Protein AF-A0A2V5NJ86-F1 (afdb_monomer)

Solvent-accessible surface area (backbone atoms only — not comparable to full-atom values): 4388 Å² total; per-residue (Å²): 105,88,47,86,80,82,78,53,73,70,56,50,52,57,45,69,71,42,58,69,73,56,37,51,53,50,52,52,51,52,58,51,33,22,60,42,80,75,52,93,69,56,42,76,50,91,91,50,92,38,34,35,34,71,56,88,96,46,72,52,75,48,72,83,84,77,83,77,127

Radius of gyration: 12.24 Å; Cα contacts (8 Å, |Δi|>4): 66; chains: 1; bounding box: 31×27×24 Å

Sequence (69 aa):
MSWTVEVQRPAEKELAALPLQARERVASALRAMEDDPFPHGVKKLKARDGYRVRVGDYRILFTVNRAAR

Foldseek 3Di:
DFDDQDADPVRVVVLVPDDPVQNVQVVVVSVVCRVPVDPPQWDADDPDGWIWHDRPPDIDTDHDDPPPD

Structure (mmCIF, N/CA/C/O backbone):
data_AF-A0A2V5NJ86-F1
#
_entry.id   AF-A0A2V5NJ86-F1
#
loop_
_atom_site.group_PDB
_atom_site.id
_atom_site.type_symbol
_atom_site.label_atom_id
_atom_site.label_alt_id
_atom_site.label_comp_id
_atom_site.label_asym_id
_atom_site.label_entity_id
_atom_site.label_seq_id
_atom_site.pdbx_PDB_ins_code
_atom_site.Cartn_x
_atom_site.Cartn_y
_atom_site.Cartn_z
_atom_site.occupancy
_atom_site.B_iso_or_equiv
_atom_site.auth_seq_id
_atom_site.auth_comp_id
_atom_site.auth_asym_id
_atom_site.auth_atom_id
_atom_site.pdbx_PDB_model_num
ATOM 1 N N . MET A 1 1 ? -1.759 -17.581 -10.172 1.00 62.25 1 MET A N 1
ATOM 2 C CA . MET A 1 1 ? -0.341 -17.466 -9.761 1.00 62.25 1 MET A CA 1
ATOM 3 C C . MET A 1 1 ? -0.383 -16.875 -8.372 1.00 62.25 1 MET A C 1
ATOM 5 O O . MET A 1 1 ? -1.078 -15.887 -8.229 1.00 62.25 1 MET A O 1
ATOM 9 N N . SER A 1 2 ? 0.255 -17.474 -7.371 1.00 78.44 2 SER A N 1
ATOM 10 C CA . SER A 1 2 ? 0.194 -16.947 -6.003 1.00 78.44 2 SER A CA 1
ATOM 11 C C . SER A 1 2 ? 1.299 -15.917 -5.788 1.00 78.44 2 SER A C 1
ATOM 13 O O . SER A 1 2 ? 2.482 -16.251 -5.885 1.00 78.44 2 SER A O 1
ATOM 15 N N . TRP A 1 3 ? 0.918 -14.680 -5.508 1.00 90.44 3 TRP A N 1
ATOM 16 C CA . TRP A 1 3 ? 1.804 -13.614 -5.063 1.00 90.44 3 TRP A CA 1
ATOM 17 C C . TRP A 1 3 ? 1.742 -13.506 -3.547 1.00 90.44 3 TRP A C 1
ATOM 19 O O . TRP A 1 3 ? 0.680 -13.655 -2.949 1.00 90.44 3 TRP A O 1
ATOM 29 N N . THR A 1 4 ? 2.877 -13.208 -2.925 1.00 91.56 4 THR A N 1
ATOM 30 C CA . THR A 1 4 ? 2.919 -12.895 -1.496 1.00 91.56 4 THR A CA 1
ATOM 31 C C . THR A 1 4 ? 2.799 -11.390 -1.319 1.00 91.56 4 THR A C 1
ATOM 33 O O . THR A 1 4 ? 3.586 -10.630 -1.887 1.00 91.56 4 THR A O 1
ATOM 36 N N . VAL A 1 5 ? 1.825 -10.958 -0.523 1.00 93.19 5 VAL A N 1
ATOM 37 C CA . VAL A 1 5 ? 1.659 -9.552 -0.158 1.00 93.19 5 VAL A CA 1
ATOM 38 C C . VAL A 1 5 ? 2.379 -9.288 1.158 1.00 93.19 5 VAL A C 1
ATOM 40 O O . VAL A 1 5 ? 2.008 -9.808 2.206 1.00 93.19 5 VAL A O 1
ATOM 43 N N . GLU A 1 6 ? 3.406 -8.444 1.105 1.00 93.94 6 GLU A N 1
ATOM 44 C CA . GLU A 1 6 ? 4.134 -7.981 2.285 1.00 93.94 6 GLU A CA 1
ATOM 45 C C . GLU A 1 6 ? 3.739 -6.540 2.609 1.00 93.94 6 GLU A C 1
ATOM 47 O O . GLU A 1 6 ? 3.903 -5.629 1.792 1.00 93.94 6 GLU A O 1
ATOM 52 N N . VAL A 1 7 ? 3.223 -6.316 3.818 1.00 94.00 7 VAL A N 1
ATOM 53 C CA . VAL A 1 7 ? 2.860 -4.978 4.294 1.00 94.00 7 VAL A CA 1
ATOM 54 C C . VAL A 1 7 ? 3.993 -4.439 5.159 1.00 94.00 7 VAL A C 1
ATOM 56 O O . VAL A 1 7 ? 4.420 -5.060 6.126 1.00 94.00 7 VAL A O 1
ATOM 59 N N . GLN A 1 8 ? 4.508 -3.261 4.814 1.00 94.25 8 GLN A N 1
ATOM 60 C CA . GLN A 1 8 ? 5.553 -2.630 5.615 1.00 94.25 8 GLN A CA 1
ATOM 61 C C . GLN A 1 8 ? 4.983 -2.120 6.945 1.00 94.25 8 GLN A C 1
ATOM 63 O O . GLN A 1 8 ? 3.883 -1.570 6.979 1.00 94.25 8 GLN A O 1
ATOM 68 N N . ARG A 1 9 ? 5.774 -2.173 8.023 1.00 94.81 9 ARG A N 1
ATOM 69 C CA . ARG A 1 9 ? 5.366 -1.680 9.356 1.00 94.81 9 ARG A CA 1
ATOM 70 C C . ARG A 1 9 ? 4.757 -0.264 9.367 1.00 94.81 9 ARG A C 1
ATOM 72 O O . ARG A 1 9 ? 3.795 -0.052 10.103 1.00 94.81 9 ARG A O 1
ATOM 79 N N . PRO A 1 10 ? 5.266 0.732 8.607 1.00 95.31 10 PRO A N 1
ATOM 80 C CA . PRO A 1 10 ? 4.614 2.041 8.526 1.00 95.31 10 PRO A CA 1
ATOM 81 C C . PRO A 1 10 ? 3.206 1.956 7.924 1.00 95.31 10 PRO A C 1
ATOM 83 O O . PRO A 1 10 ? 2.276 2.545 8.467 1.00 95.31 10 PRO A O 1
ATOM 86 N N . ALA A 1 11 ? 3.030 1.154 6.872 1.00 94.44 11 ALA A N 1
ATOM 87 C CA . ALA A 1 11 ? 1.741 0.951 6.221 1.00 94.44 11 ALA A CA 1
ATOM 88 C C . ALA A 1 11 ? 0.747 0.197 7.121 1.00 94.44 11 ALA A C 1
ATOM 90 O O . ALA A 1 11 ? -0.438 0.514 7.108 1.00 94.44 11 ALA A O 1
ATOM 91 N N . GLU A 1 12 ? 1.208 -0.742 7.952 1.00 94.44 12 GLU A N 1
ATOM 92 C CA . GLU A 1 12 ? 0.362 -1.396 8.963 1.00 94.44 12 GLU A CA 1
ATOM 93 C C . GLU A 1 12 ? -0.188 -0.391 9.983 1.00 94.44 12 GLU A C 1
ATOM 95 O O . GLU A 1 12 ? -1.372 -0.431 10.318 1.00 94.44 12 GLU A O 1
ATOM 100 N N . LYS A 1 13 ? 0.652 0.542 10.454 1.00 95.50 13 LYS A N 1
ATOM 101 C CA . LYS A 1 13 ? 0.227 1.607 11.377 1.00 95.50 13 LYS A CA 1
ATOM 102 C C . LYS A 1 13 ? -0.783 2.545 10.726 1.00 95.50 13 LYS A C 1
ATOM 104 O O . LYS A 1 13 ? -1.791 2.875 11.346 1.00 95.50 13 LYS A O 1
ATOM 109 N N . GLU A 1 14 ? -0.525 2.955 9.486 1.00 94.94 14 GLU A N 1
ATOM 110 C CA . GLU A 1 1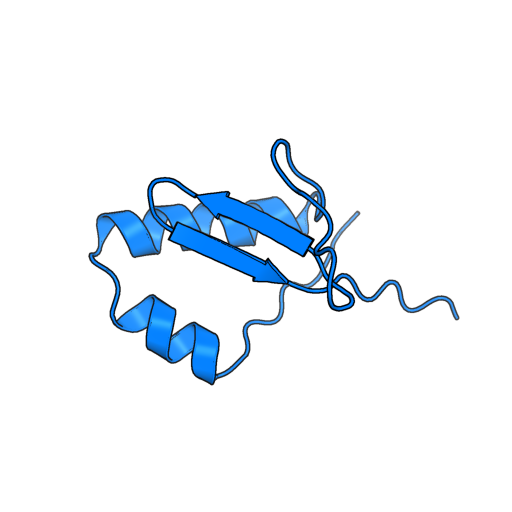4 ? -1.455 3.783 8.715 1.00 94.94 14 GLU A CA 1
ATOM 111 C C . GLU A 1 14 ? -2.790 3.066 8.506 1.00 94.94 14 GLU A C 1
ATOM 113 O O . GLU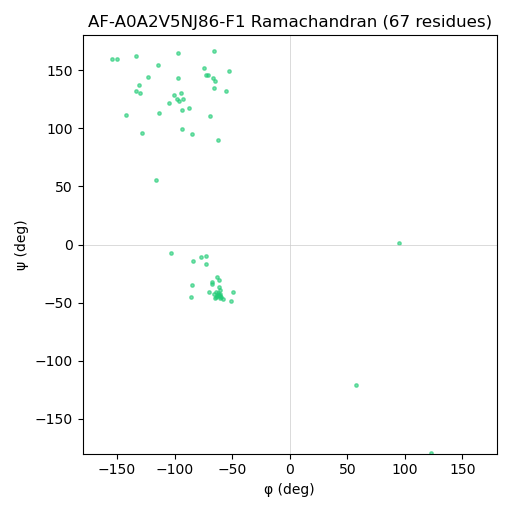 A 1 14 ? -3.841 3.657 8.738 1.00 94.94 14 GLU A O 1
ATOM 118 N N . LEU A 1 15 ? -2.755 1.777 8.152 1.00 93.69 15 LEU A N 1
ATOM 119 C CA . LEU A 1 15 ? -3.943 0.946 8.000 1.00 93.69 15 LEU A CA 1
ATOM 120 C C . LEU A 1 15 ? -4.721 0.850 9.314 1.00 93.69 15 LEU A C 1
ATOM 122 O O . LEU A 1 15 ? -5.932 1.045 9.315 1.00 93.69 15 LEU A O 1
ATOM 126 N N . ALA A 1 16 ? -4.050 0.600 10.439 1.00 93.56 16 ALA A N 1
ATOM 127 C CA . ALA A 1 16 ? -4.688 0.502 11.749 1.00 93.56 16 ALA A CA 1
ATOM 128 C C . ALA A 1 16 ? -5.396 1.802 12.176 1.00 93.56 16 ALA A C 1
ATOM 130 O O . ALA A 1 16 ? -6.411 1.734 12.869 1.00 93.56 16 ALA A O 1
ATOM 131 N N . ALA A 1 17 ? -4.902 2.962 11.733 1.00 95.50 17 ALA A N 1
ATOM 132 C CA . ALA A 1 17 ? -5.500 4.268 12.005 1.00 95.50 17 ALA A CA 1
ATOM 133 C C . ALA A 1 17 ? -6.741 4.579 11.144 1.00 95.50 17 ALA A C 1
ATOM 135 O O . ALA A 1 17 ? -7.449 5.551 11.414 1.00 95.50 17 ALA A O 1
ATOM 136 N N . LEU A 1 18 ? -7.026 3.783 10.106 1.00 94.62 18 LEU A N 1
ATOM 137 C CA . LEU A 1 18 ? -8.177 4.018 9.238 1.00 94.62 18 LEU A CA 1
ATOM 138 C C . LEU A 1 18 ? -9.510 3.634 9.916 1.00 94.62 18 LEU A C 1
ATOM 140 O O . LEU A 1 18 ? -9.572 2.686 10.710 1.00 94.62 18 LEU A O 1
ATOM 144 N N . PRO A 1 19 ? -10.628 4.288 9.540 1.00 96.50 19 PRO A N 1
ATOM 145 C CA . PRO A 1 19 ? -11.967 3.842 9.918 1.00 96.50 19 PRO A CA 1
ATOM 146 C C . PRO A 1 19 ? -12.202 2.371 9.550 1.00 96.50 19 PRO A C 1
ATOM 148 O O . PRO A 1 19 ? -11.670 1.885 8.552 1.00 96.50 19 PRO A O 1
ATOM 151 N N . LEU A 1 20 ? -13.030 1.658 10.323 1.00 95.44 20 LEU A N 1
ATOM 152 C CA . LEU A 1 20 ? -13.254 0.212 10.148 1.00 95.44 20 LEU A CA 1
ATOM 153 C C . LEU A 1 20 ? -13.607 -0.173 8.700 1.00 95.44 20 LEU A C 1
ATOM 155 O O . LEU A 1 20 ? -12.949 -1.031 8.122 1.00 95.44 20 LEU A O 1
ATOM 159 N N . GLN A 1 21 ? -14.552 0.536 8.076 1.00 95.25 21 GLN A N 1
ATOM 160 C CA . GLN A 1 21 ? -14.948 0.268 6.687 1.00 95.25 21 GLN A CA 1
ATOM 161 C C . GLN A 1 21 ? -13.794 0.446 5.689 1.00 95.25 21 GLN A C 1
ATOM 163 O O . GLN A 1 21 ? -13.687 -0.283 4.705 1.00 95.25 21 GLN A O 1
ATOM 168 N N . ALA A 1 22 ? -12.920 1.428 5.917 1.00 95.06 22 ALA A N 1
ATOM 169 C CA . ALA A 1 22 ? -11.756 1.647 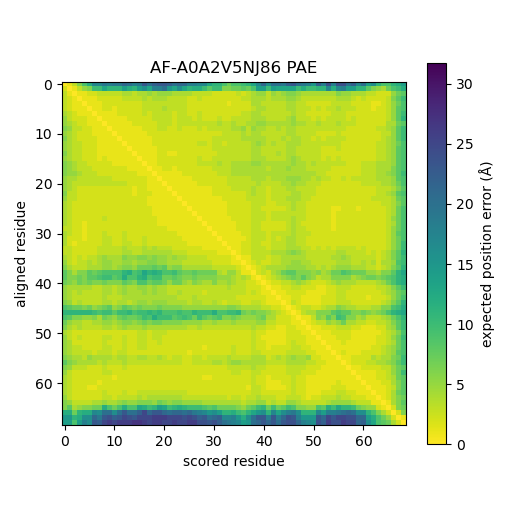5.068 1.00 95.06 22 ALA A CA 1
ATOM 170 C C . ALA A 1 22 ? -10.723 0.527 5.244 1.00 95.06 22 ALA A C 1
ATOM 172 O O . ALA A 1 22 ? -10.194 0.034 4.248 1.00 95.06 22 ALA A O 1
ATOM 173 N N . ARG A 1 23 ? -10.497 0.072 6.486 1.00 95.38 23 ARG A N 1
ATOM 174 C CA . ARG A 1 23 ? -9.628 -1.078 6.784 1.00 95.38 23 ARG A CA 1
ATOM 175 C C . ARG A 1 23 ? -10.086 -2.339 6.070 1.00 95.38 23 ARG A C 1
ATOM 177 O O . ARG A 1 23 ? -9.273 -2.998 5.433 1.00 95.38 23 ARG A O 1
ATOM 184 N N . GLU A 1 24 ? -11.379 -2.639 6.118 1.00 95.56 24 GLU A N 1
ATOM 185 C CA . GLU A 1 24 ? -11.955 -3.811 5.452 1.00 95.56 24 GLU A CA 1
ATOM 186 C C . GLU A 1 24 ? -11.789 -3.748 3.931 1.00 95.56 24 GLU A C 1
ATOM 188 O O . GLU A 1 24 ? -11.376 -4.730 3.311 1.00 95.56 24 GLU A O 1
ATOM 193 N N . ARG A 1 25 ? -12.033 -2.578 3.326 1.00 95.06 25 ARG A N 1
ATOM 194 C CA . ARG A 1 25 ? -11.833 -2.376 1.883 1.00 95.06 25 ARG A CA 1
ATOM 195 C C . ARG A 1 25 ? -10.372 -2.552 1.480 1.00 9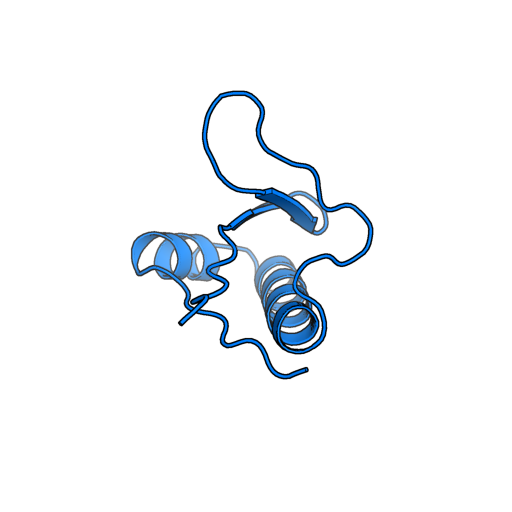5.06 25 ARG A C 1
ATOM 197 O O . ARG A 1 25 ? -10.101 -3.214 0.481 1.00 95.06 25 ARG A O 1
ATOM 204 N N . VAL A 1 26 ? -9.435 -1.990 2.246 1.00 94.44 26 VAL A N 1
ATOM 205 C CA . VAL A 1 26 ? -7.999 -2.159 1.981 1.00 94.44 26 VAL A CA 1
ATOM 206 C C . VAL A 1 26 ? -7.590 -3.621 2.152 1.00 94.44 26 VAL A C 1
ATOM 208 O O . VAL A 1 26 ? -6.947 -4.161 1.261 1.00 94.44 26 VAL A O 1
ATOM 211 N N . ALA A 1 27 ? -8.018 -4.297 3.220 1.00 93.56 27 ALA A N 1
ATOM 212 C CA . ALA A 1 27 ? -7.723 -5.714 3.435 1.00 93.56 27 ALA A CA 1
ATOM 213 C C . ALA A 1 27 ? -8.278 -6.606 2.312 1.00 93.56 27 ALA A C 1
ATOM 215 O O . ALA A 1 27 ? -7.612 -7.541 1.873 1.00 93.56 27 ALA A O 1
ATOM 216 N N . SER A 1 28 ? -9.479 -6.307 1.807 1.00 93.81 28 SER A N 1
ATOM 217 C CA . SER A 1 28 ? -10.039 -7.002 0.644 1.00 93.81 28 SER A CA 1
ATOM 218 C C . SER A 1 28 ? -9.209 -6.777 -0.618 1.00 93.81 28 SER A C 1
ATOM 220 O O . SER A 1 28 ? -9.006 -7.718 -1.379 1.00 93.81 28 SER A O 1
ATOM 222 N N . ALA A 1 29 ? -8.728 -5.551 -0.842 1.00 93.25 29 ALA A N 1
ATOM 223 C CA . ALA A 1 29 ? -7.873 -5.246 -1.983 1.00 93.25 29 ALA A CA 1
ATOM 224 C C . ALA A 1 29 ? -6.522 -5.967 -1.884 1.00 93.25 29 ALA A C 1
ATOM 226 O O . ALA A 1 29 ? -6.085 -6.543 -2.870 1.00 93.25 29 ALA A O 1
ATOM 227 N N . LEU A 1 30 ? -5.900 -5.995 -0.699 1.00 92.69 30 LEU A N 1
ATOM 228 C CA . LEU A 1 30 ? -4.644 -6.715 -0.472 1.00 92.69 30 LEU A CA 1
ATOM 229 C C . LEU A 1 30 ? -4.793 -8.215 -0.757 1.00 92.69 30 LEU A C 1
ATOM 231 O O . LEU A 1 30 ? -3.975 -8.761 -1.482 1.00 92.69 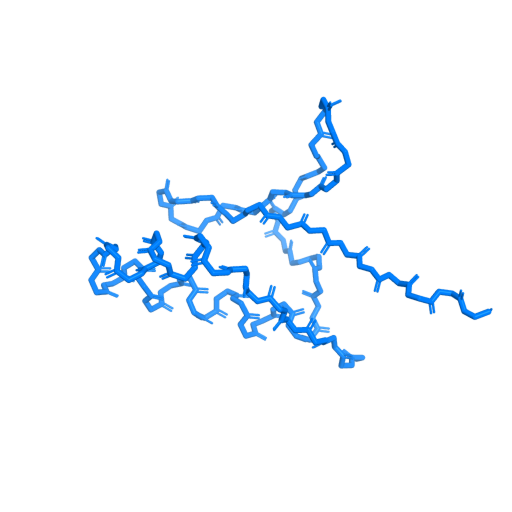30 LEU A O 1
ATOM 235 N N . ARG A 1 31 ? -5.872 -8.855 -0.285 1.00 92.12 31 ARG A N 1
ATOM 236 C CA . ARG A 1 31 ? -6.147 -10.270 -0.595 1.00 92.12 31 ARG A CA 1
ATOM 237 C C . ARG A 1 31 ? -6.307 -10.525 -2.093 1.00 92.12 31 ARG A C 1
ATOM 239 O O . ARG A 1 31 ? -5.736 -11.470 -2.610 1.00 92.12 31 ARG A O 1
ATOM 246 N N . ALA A 1 32 ? -7.018 -9.657 -2.812 1.00 91.12 32 ALA A N 1
ATOM 247 C CA . ALA A 1 32 ? -7.147 -9.790 -4.266 1.00 91.12 32 ALA A CA 1
ATOM 248 C C . ALA A 1 32 ? -5.797 -9.655 -5.001 1.00 91.12 32 ALA A C 1
ATOM 250 O O . ALA A 1 32 ? -5.609 -10.240 -6.065 1.00 91.12 32 ALA A O 1
ATOM 251 N N . MET A 1 33 ? -4.847 -8.905 -4.430 1.00 91.25 33 MET A N 1
ATOM 252 C CA . MET A 1 33 ? -3.507 -8.738 -4.999 1.00 91.25 33 MET A CA 1
ATOM 253 C C . MET A 1 33 ? -2.627 -9.989 -4.867 1.00 91.25 33 MET A C 1
ATOM 255 O O . MET A 1 33 ? -1.632 -10.088 -5.585 1.00 91.25 33 MET A O 1
ATOM 259 N N . GLU A 1 34 ? -2.988 -10.939 -3.997 1.00 90.94 34 GLU A N 1
ATOM 260 C CA . GLU A 1 34 ? -2.335 -12.254 -3.913 1.00 90.94 34 GLU A CA 1
ATOM 261 C C . GLU A 1 34 ? -2.608 -13.095 -5.172 1.00 90.94 34 GLU A C 1
ATOM 263 O O . GLU A 1 34 ? -1.737 -13.842 -5.618 1.00 90.94 34 GLU A O 1
ATOM 268 N N . ASP A 1 35 ? -3.780 -12.933 -5.791 1.00 90.81 35 ASP A N 1
ATOM 269 C CA . ASP A 1 35 ? -4.152 -13.639 -7.022 1.00 90.81 35 ASP A CA 1
ATOM 270 C C . ASP A 1 35 ? -3.658 -12.910 -8.281 1.00 90.81 35 ASP A C 1
ATOM 272 O O . ASP A 1 35 ? -3.098 -13.524 -9.198 1.00 90.81 35 ASP A O 1
ATOM 276 N N . ASP A 1 36 ? -3.851 -11.588 -8.319 1.00 89.44 36 ASP A N 1
ATOM 277 C CA . ASP A 1 36 ? -3.394 -10.711 -9.395 1.00 89.44 36 ASP A CA 1
ATOM 278 C C . ASP A 1 36 ? -2.901 -9.370 -8.825 1.00 89.44 36 ASP A C 1
ATOM 280 O O . ASP A 1 36 ? -3.712 -8.565 -8.369 1.00 89.44 36 ASP A O 1
ATOM 284 N N . PRO A 1 37 ? -1.592 -9.064 -8.884 1.00 86.25 37 PRO A N 1
ATOM 285 C CA . PRO A 1 37 ? -1.029 -7.838 -8.332 1.00 86.25 37 PRO A CA 1
ATOM 286 C C . PRO A 1 37 ? -1.375 -6.601 -9.171 1.00 86.25 37 PRO A C 1
ATOM 288 O O . PRO A 1 37 ? -1.112 -5.476 -8.738 1.00 86.25 37 PRO A O 1
ATOM 291 N N . PHE A 1 38 ? -1.944 -6.776 -10.370 1.00 86.75 38 PHE A N 1
ATOM 292 C CA . PHE A 1 38 ? -2.335 -5.692 -11.265 1.00 86.75 38 PHE A CA 1
ATOM 293 C C . PHE A 1 38 ? -3.852 -5.639 -11.505 1.00 86.75 38 PHE A C 1
ATOM 295 O O . PHE A 1 38 ? -4.277 -5.597 -12.663 1.00 86.75 38 PHE A O 1
ATOM 302 N N . PRO A 1 39 ? -4.686 -5.544 -10.447 1.00 80.50 39 PRO A N 1
ATOM 303 C CA . PRO A 1 39 ? -6.124 -5.447 -10.632 1.00 80.50 39 PRO A CA 1
ATOM 304 C C . PRO A 1 39 ? -6.498 -4.133 -11.331 1.00 80.50 39 PRO A C 1
ATOM 306 O O . PRO A 1 39 ? -5.717 -3.174 -11.427 1.00 80.50 39 PRO A O 1
ATOM 309 N N . HIS A 1 40 ? -7.740 -4.055 -11.807 1.00 81.00 40 HIS A N 1
ATOM 310 C CA . HIS A 1 40 ? -8.214 -2.884 -12.536 1.00 81.00 40 HIS A CA 1
ATOM 311 C C . HIS A 1 40 ? -8.030 -1.592 -11.717 1.00 81.00 40 HIS A C 1
ATOM 313 O O . HIS A 1 40 ? -8.395 -1.502 -10.547 1.00 81.00 40 HIS A O 1
ATOM 319 N N . GLY A 1 41 ? -7.476 -0.553 -12.350 1.00 85.81 41 GLY A N 1
ATOM 320 C CA . GLY A 1 41 ? -7.248 0.744 -11.702 1.00 85.81 41 GLY A CA 1
ATOM 321 C C . GLY A 1 41 ? -5.850 0.934 -11.107 1.00 85.81 41 GLY A C 1
ATOM 322 O O . GLY A 1 41 ? -5.566 2.019 -10.587 1.00 85.81 41 GLY A O 1
ATOM 323 N N . VAL A 1 42 ? -4.958 -0.053 -11.242 1.00 93.94 42 VAL A N 1
ATOM 324 C CA . VAL A 1 42 ? -3.529 0.141 -10.984 1.00 93.94 42 VAL A CA 1
ATOM 325 C C . VAL A 1 42 ? -2.920 1.109 -12.003 1.00 93.94 42 VAL A C 1
ATOM 327 O O . VAL A 1 42 ? -3.149 1.022 -13.208 1.00 93.94 42 VAL A O 1
ATOM 330 N N . LYS A 1 43 ? -2.112 2.053 -11.517 1.00 94.31 43 LYS A N 1
ATOM 331 C CA . LYS A 1 43 ? -1.323 2.982 -12.333 1.00 94.31 43 LYS A CA 1
ATOM 332 C C . LYS A 1 43 ? 0.121 3.002 -11.854 1.00 94.31 43 LYS A C 1
ATOM 334 O O . LYS A 1 43 ? 0.363 3.099 -10.652 1.00 94.31 43 LYS A O 1
ATOM 339 N N . LYS A 1 44 ? 1.075 2.990 -12.787 1.00 94.31 44 LYS A N 1
ATOM 340 C CA . LYS A 1 44 ? 2.499 3.182 -12.478 1.00 94.31 44 LYS A CA 1
ATOM 341 C C . LYS A 1 44 ? 2.741 4.597 -11.935 1.00 94.31 44 LYS A C 1
ATOM 343 O O . LYS A 1 44 ? 2.112 5.563 -12.383 1.00 94.31 44 LYS A O 1
ATOM 348 N N . LEU A 1 45 ? 3.618 4.720 -10.944 1.00 94.88 45 LEU A N 1
ATOM 349 C CA . LEU A 1 45 ? 4.067 6.014 -10.435 1.00 94.88 45 LEU A CA 1
ATOM 350 C C . LEU A 1 45 ? 5.017 6.674 -11.447 1.00 94.88 45 LEU A C 1
ATOM 352 O O . LEU A 1 45 ? 5.754 5.996 -12.153 1.00 94.88 45 LEU A O 1
ATOM 356 N N . LYS A 1 46 ? 4.977 8.010 -11.548 1.00 91.38 46 LYS A N 1
ATOM 357 C CA . LYS A 1 46 ? 5.808 8.757 -12.513 1.00 91.38 46 LYS A CA 1
ATOM 358 C C . LYS A 1 46 ? 7.217 9.068 -11.998 1.00 91.38 46 LYS A C 1
ATOM 360 O O . LYS A 1 46 ? 8.142 9.118 -12.790 1.00 91.38 46 LYS A O 1
ATOM 365 N N . ALA A 1 47 ? 7.359 9.321 -10.696 1.00 88.12 47 ALA A N 1
ATOM 366 C CA . ALA A 1 47 ? 8.588 9.863 -10.100 1.00 88.12 47 ALA A CA 1
ATOM 367 C C . ALA A 1 47 ? 9.450 8.820 -9.367 1.00 88.12 47 ALA A C 1
ATOM 369 O O . ALA A 1 47 ? 10.527 9.145 -8.886 1.00 88.12 47 ALA A O 1
ATOM 370 N N . ARG A 1 48 ? 8.949 7.593 -9.213 1.00 90.25 48 ARG A N 1
ATOM 371 C CA . ARG A 1 48 ? 9.637 6.491 -8.538 1.00 90.25 48 ARG A CA 1
ATOM 372 C C . ARG A 1 48 ? 9.112 5.168 -9.065 1.00 90.25 48 ARG A C 1
ATOM 374 O O . ARG A 1 48 ? 7.988 5.125 -9.573 1.00 90.25 48 ARG A O 1
ATOM 381 N N . ASP A 1 49 ? 9.883 4.109 -8.876 1.00 90.19 49 ASP A N 1
ATOM 382 C CA . ASP A 1 49 ? 9.401 2.765 -9.153 1.00 90.19 49 ASP A CA 1
ATOM 383 C C . ASP A 1 49 ? 8.281 2.368 -8.194 1.00 90.19 49 ASP A C 1
ATOM 385 O O . ASP A 1 49 ? 8.252 2.741 -7.019 1.00 90.19 49 ASP A O 1
ATOM 389 N N . GLY A 1 50 ? 7.322 1.632 -8.744 1.00 93.44 50 GLY A N 1
ATOM 390 C CA . GLY A 1 50 ? 6.129 1.198 -8.042 1.00 93.44 50 GLY A CA 1
ATOM 391 C C . GLY A 1 50 ? 4.836 1.649 -8.704 1.00 93.44 50 GLY A C 1
ATOM 392 O O . GLY A 1 50 ? 4.786 2.298 -9.755 1.00 93.44 50 GLY A O 1
ATOM 393 N N . TYR A 1 51 ? 3.761 1.254 -8.051 1.00 95.38 51 TYR A N 1
ATOM 394 C CA . TYR A 1 51 ? 2.406 1.299 -8.545 1.00 95.38 51 TYR A CA 1
ATOM 395 C C . TYR A 1 51 ? 1.483 1.881 -7.482 1.00 95.38 51 TYR A C 1
ATOM 397 O O . TYR A 1 51 ? 1.806 1.975 -6.298 1.00 95.38 51 TYR A O 1
ATOM 405 N N . ARG A 1 52 ? 0.317 2.311 -7.946 1.00 94.50 52 ARG A N 1
ATOM 406 C CA . ARG A 1 52 ? -0.750 2.905 -7.154 1.00 94.50 52 ARG A CA 1
ATOM 407 C C . ARG A 1 52 ? -2.063 2.257 -7.545 1.00 94.50 52 ARG A C 1
ATOM 409 O O . ARG A 1 52 ? -2.391 2.280 -8.727 1.00 94.50 52 ARG A O 1
ATOM 416 N N . VAL A 1 53 ? -2.862 1.845 -6.570 1.00 94.75 53 VAL A N 1
ATOM 417 C CA . VAL A 1 53 ? -4.279 1.500 -6.769 1.00 94.75 53 VAL A CA 1
ATOM 418 C C . VAL A 1 53 ? -5.159 2.345 -5.850 1.00 94.75 53 VAL A C 1
ATOM 420 O O . VAL A 1 53 ? -4.748 2.716 -4.749 1.00 94.75 53 VAL A O 1
ATOM 423 N N . ARG A 1 54 ? -6.345 2.731 -6.330 1.00 94.12 54 ARG A N 1
ATOM 424 C CA . ARG A 1 54 ? -7.330 3.494 -5.549 1.00 94.12 54 ARG A CA 1
ATOM 425 C C . ARG A 1 54 ? -8.327 2.526 -4.919 1.00 94.12 54 ARG A C 1
ATOM 427 O O . ARG A 1 54 ? -8.905 1.715 -5.629 1.00 94.12 54 ARG A O 1
ATOM 434 N N . VAL A 1 55 ? -8.555 2.668 -3.616 1.00 93.25 55 VAL A N 1
ATOM 435 C CA . VAL A 1 55 ? -9.523 1.874 -2.848 1.00 93.25 55 VAL A CA 1
ATOM 436 C C . VAL A 1 55 ? -10.419 2.843 -2.083 1.00 93.25 55 VAL A C 1
ATOM 438 O O . VAL A 1 55 ? -10.046 3.361 -1.030 1.00 93.25 55 VAL A O 1
ATOM 441 N N . GLY A 1 56 ? -11.582 3.157 -2.661 1.00 91.38 56 GLY A N 1
ATOM 442 C CA . GLY A 1 56 ? -12.430 4.249 -2.177 1.00 91.38 56 GLY A CA 1
ATOM 443 C C . GLY A 1 56 ? -11.666 5.576 -2.169 1.00 91.38 56 GLY A C 1
ATOM 444 O O . GLY A 1 56 ? -11.143 6.004 -3.202 1.00 91.38 56 GLY A O 1
ATOM 445 N N . ASP A 1 57 ? -11.560 6.201 -0.999 1.00 93.44 57 ASP A N 1
ATOM 446 C CA . ASP A 1 5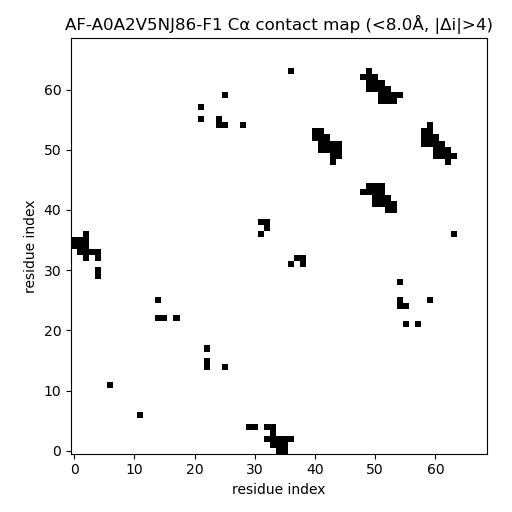7 ? -10.857 7.477 -0.819 1.00 93.44 57 ASP A CA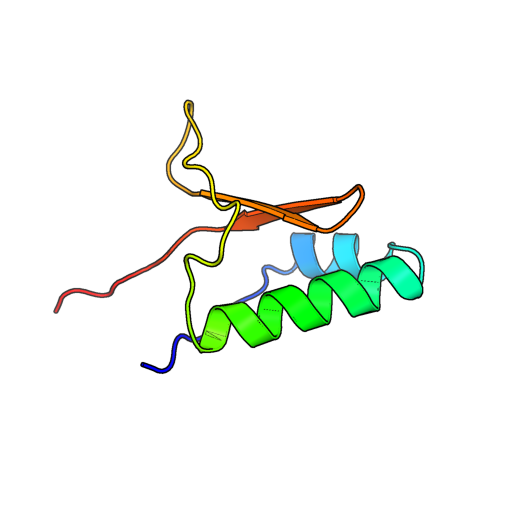 1
ATOM 447 C C . ASP A 1 57 ? -9.343 7.330 -0.625 1.00 93.44 57 ASP A C 1
ATOM 449 O O . ASP A 1 57 ? -8.591 8.291 -0.818 1.00 93.44 57 ASP A O 1
ATOM 453 N N . TYR A 1 58 ? -8.879 6.112 -0.349 1.00 94.19 58 TYR A N 1
ATOM 454 C CA . TYR A 1 58 ? -7.489 5.806 -0.032 1.00 94.19 58 TYR A CA 1
ATOM 455 C C . TYR A 1 58 ? -6.714 5.311 -1.257 1.00 94.19 58 TYR A C 1
ATOM 457 O O . TYR A 1 58 ? -7.273 4.970 -2.309 1.00 94.19 58 TYR A O 1
ATOM 465 N N . ARG A 1 59 ? -5.384 5.312 -1.144 1.00 93.94 59 ARG A N 1
ATOM 466 C CA . ARG A 1 59 ? -4.471 4.819 -2.179 1.00 93.94 59 ARG A CA 1
ATOM 467 C C . ARG A 1 59 ? -3.481 3.858 -1.553 1.00 93.94 59 ARG A C 1
ATOM 469 O O . ARG A 1 59 ? -2.838 4.212 -0.574 1.00 93.94 59 ARG A O 1
ATOM 476 N N . ILE A 1 60 ? -3.334 2.693 -2.167 1.00 94.50 60 ILE A N 1
ATOM 477 C CA . ILE A 1 60 ? -2.291 1.735 -1.816 1.00 94.50 60 ILE A CA 1
ATOM 478 C C . ILE A 1 60 ? -1.133 1.974 -2.780 1.00 94.50 60 ILE A C 1
ATOM 480 O O . ILE A 1 60 ? -1.323 1.964 -4.001 1.00 94.50 60 ILE A O 1
ATOM 484 N N . LEU A 1 61 ? 0.046 2.244 -2.226 1.00 94.81 61 LEU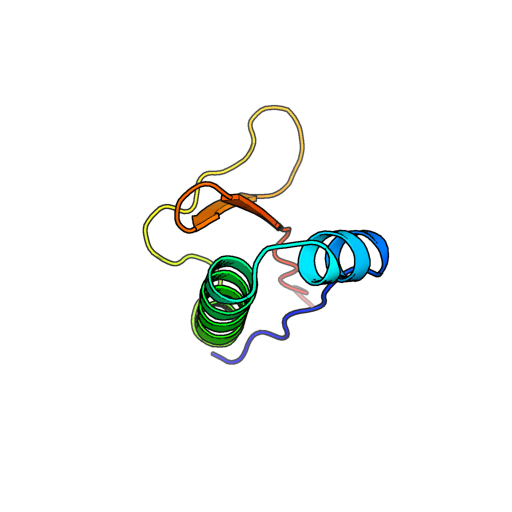 A N 1
ATOM 485 C CA . LEU A 1 61 ? 1.302 2.325 -2.962 1.00 94.81 61 LEU A CA 1
ATOM 486 C C . LEU A 1 61 ? 2.053 1.017 -2.746 1.00 94.81 61 LEU A C 1
ATOM 488 O O . LEU A 1 61 ? 2.211 0.592 -1.606 1.00 94.81 61 LEU A O 1
ATOM 492 N N . PHE A 1 62 ? 2.499 0.384 -3.824 1.00 94.81 62 PHE A N 1
ATOM 493 C CA . PHE A 1 62 ? 3.146 -0.922 -3.741 1.00 94.81 62 PHE A CA 1
ATOM 494 C C . PHE A 1 62 ? 4.172 -1.111 -4.854 1.00 94.81 62 PHE A C 1
ATOM 496 O O . PHE A 1 62 ? 4.132 -0.446 -5.892 1.00 94.81 62 PHE A O 1
ATOM 503 N N . THR A 1 63 ? 5.096 -2.035 -4.645 1.00 94.12 63 THR A N 1
ATOM 504 C CA . THR A 1 63 ? 6.024 -2.525 -5.662 1.00 94.12 63 THR A CA 1
ATOM 505 C C . THR A 1 63 ? 5.717 -3.993 -5.927 1.00 94.12 63 THR A C 1
ATOM 507 O O . THR A 1 63 ? 5.158 -4.685 -5.082 1.00 94.12 63 THR A O 1
ATOM 510 N N . VAL A 1 64 ? 6.048 -4.467 -7.126 1.00 91.75 64 VAL A N 1
ATOM 511 C CA . VAL A 1 64 ? 5.917 -5.884 -7.476 1.00 91.75 64 VAL A CA 1
ATOM 512 C C . VAL A 1 64 ? 7.318 -6.414 -7.683 1.00 91.75 64 VAL A C 1
ATOM 514 O O . VAL A 1 64 ? 8.001 -5.997 -8.618 1.00 91.75 64 VAL A O 1
ATOM 517 N N . ASN A 1 65 ? 7.746 -7.310 -6.801 1.00 89.00 65 ASN A N 1
ATOM 518 C CA . ASN A 1 65 ? 9.009 -8.002 -6.956 1.00 89.00 65 ASN A CA 1
ATOM 519 C C . ASN A 1 65 ? 8.754 -9.324 -7.679 1.00 89.00 65 ASN A C 1
ATOM 521 O O . ASN A 1 65 ? 8.312 -10.305 -7.084 1.00 89.00 65 ASN A O 1
ATOM 525 N N . ARG A 1 66 ? 9.006 -9.338 -8.988 1.00 78.00 66 ARG A N 1
ATOM 526 C CA . ARG A 1 66 ? 9.174 -10.593 -9.714 1.00 78.00 66 ARG A CA 1
ATOM 527 C C . ARG A 1 66 ? 10.631 -10.964 -9.525 1.00 78.00 66 ARG A C 1
ATOM 529 O O . ARG A 1 66 ? 11.469 -10.444 -10.255 1.00 78.00 66 ARG A O 1
ATOM 536 N N . ALA A 1 67 ? 10.939 -11.794 -8.535 1.00 61.56 67 ALA A N 1
ATOM 537 C CA . ALA A 1 67 ? 12.258 -12.400 -8.468 1.00 61.56 67 ALA A CA 1
ATOM 538 C C . ALA A 1 67 ? 12.422 -13.270 -9.726 1.00 61.56 67 ALA A C 1
ATOM 540 O O . ALA A 1 67 ? 12.000 -14.422 -9.766 1.00 61.56 67 ALA A O 1
ATOM 541 N N . ALA A 1 68 ? 12.946 -12.672 -10.796 1.00 44.06 68 ALA A N 1
ATOM 542 C CA . ALA A 1 68 ? 13.512 -13.398 -11.911 1.00 44.06 68 ALA A CA 1
ATOM 543 C C . ALA A 1 68 ? 14.795 -14.020 -11.367 1.00 44.06 68 ALA A C 1
ATOM 545 O O . ALA A 1 68 ? 15.717 -13.303 -10.974 1.00 44.06 68 ALA A O 1
ATOM 546 N N . ARG A 1 69 ? 14.783 -15.342 -11.236 1.00 37.34 69 ARG A N 1
ATOM 547 C CA . ARG A 1 69 ? 16.005 -16.107 -11.037 1.00 37.34 69 ARG A CA 1
ATOM 548 C C . ARG A 1 69 ? 16.764 -16.190 -12.354 1.00 37.34 69 ARG A C 1
ATOM 550 O O . ARG A 1 69 ? 16.081 -16.259 -13.401 1.00 37.34 69 ARG A O 1
#

Mean predicted aligned error: 4.1 Å

pLDDT: mean 89.89, std 10.67, range [37.34, 96.5]

Secondary s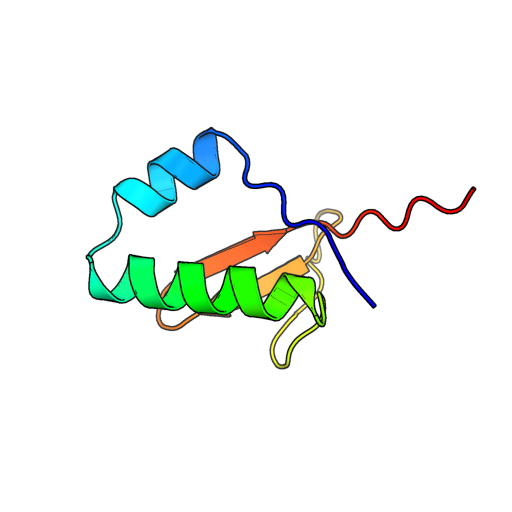tructure (DSSP, 8-state):
-PPP----HHHHHHHHTS-HHHHHHHHHHHHHHHH-SS-TT-EE-SSSSSEEEEETTEEEEE-------

Nearest PDB structures (foldseek):
  2kc9-assembly1_A  TM=7.939E-01  e=4.401E-02  Escherichia coli K-12
  4rs4-assembly1_C  TM=3.999E-01  e=6.073E+00  Human coronavirus 229E